Protein AF-A0AAE0EYP3-F1 (afdb_monomer_lite)

pLDDT: mean 71.29, std 14.06, range [44.88, 95.31]

Foldseek 3Di:
DDDDDDDDDDDDDDDDDDDDDDDPDPPPPPPDPPDPDPPDPPPDDPPFDFDDPPPDPVSVVVVVVFVFPGWGKDWDWDDDDPVDPDGGDTDIWTWTDTPPDIDTHNDPPPVPDDD

Radius of gyration: 27.26 Å; chains: 1; bounding box: 79×51×33 Å

Structure (mmCIF, N/CA/C/O backbone):
data_AF-A0AAE0EYP3-F1
#
_entry.id   AF-A0AAE0EYP3-F1
#
loop_
_atom_site.group_PDB
_atom_site.id
_atom_site.type_symbol
_atom_site.label_atom_id
_atom_site.label_alt_id
_atom_site.label_comp_id
_atom_site.label_asym_id
_atom_site.label_entity_id
_atom_site.label_seq_id
_atom_site.pdbx_PDB_ins_code
_atom_site.Cartn_x
_atom_site.Cartn_y
_atom_site.Cartn_z
_atom_site.occupancy
_atom_site.B_iso_or_equiv
_atom_site.auth_seq_id
_atom_site.auth_comp_id
_atom_site.auth_asym_id
_atom_site.auth_atom_id
_atom_site.pdbx_PDB_model_num
ATOM 1 N N . MET A 1 1 ? -8.635 -35.116 5.295 1.00 45.09 1 MET A N 1
ATOM 2 C CA . MET A 1 1 ? -7.754 -33.972 5.622 1.00 45.09 1 MET A CA 1
ATOM 3 C C . MET A 1 1 ? -6.457 -34.519 6.204 1.00 45.09 1 MET A C 1
ATOM 5 O O . MET A 1 1 ? -6.502 -35.115 7.269 1.00 45.09 1 MET A O 1
ATOM 9 N N . ARG A 1 2 ? -5.330 -34.427 5.487 1.00 44.88 2 ARG A N 1
ATOM 10 C CA . ARG A 1 2 ? -4.024 -34.926 5.956 1.00 44.88 2 ARG A CA 1
ATOM 11 C C . ARG A 1 2 ? -3.101 -33.730 6.189 1.00 44.88 2 ARG A C 1
ATOM 13 O O . ARG A 1 2 ? -2.758 -33.040 5.238 1.00 44.88 2 ARG A O 1
ATOM 20 N N . ARG A 1 3 ? -2.758 -33.467 7.453 1.00 55.97 3 ARG A N 1
ATOM 21 C CA . ARG A 1 3 ? -1.695 -32.528 7.840 1.00 55.97 3 ARG A CA 1
ATOM 22 C C . ARG A 1 3 ? -0.365 -33.270 7.755 1.00 55.97 3 ARG A C 1
ATOM 24 O O . ARG A 1 3 ? -0.232 -34.332 8.355 1.00 55.97 3 ARG A O 1
ATOM 31 N N . VAL A 1 4 ? 0.587 -32.713 7.015 1.00 59.91 4 VAL A N 1
ATOM 32 C CA . VAL A 1 4 ? 1.969 -33.195 6.971 1.00 59.91 4 VAL A CA 1
ATOM 33 C C . VAL A 1 4 ? 2.825 -32.121 7.629 1.00 59.91 4 VAL A C 1
ATOM 35 O O . VAL A 1 4 ? 2.906 -31.000 7.135 1.00 59.91 4 VAL A O 1
ATOM 38 N N . SER A 1 5 ? 3.388 -32.451 8.785 1.00 59.62 5 SER A N 1
ATOM 39 C CA . SER A 1 5 ? 4.314 -31.600 9.531 1.00 59.62 5 SER A CA 1
ATOM 40 C C . SER A 1 5 ? 5.731 -31.839 9.008 1.00 59.62 5 SER A C 1
ATOM 42 O O . SER A 1 5 ? 6.157 -32.991 8.931 1.00 59.62 5 SER A O 1
ATOM 44 N N . LEU A 1 6 ? 6.465 -30.779 8.665 1.00 68.31 6 LEU A N 1
ATOM 45 C CA . LEU A 1 6 ? 7.889 -30.865 8.328 1.00 68.31 6 LEU A CA 1
ATOM 46 C C . LEU A 1 6 ? 8.747 -30.610 9.580 1.00 68.31 6 LEU A C 1
ATOM 48 O O . LEU A 1 6 ? 8.434 -29.684 10.335 1.00 68.31 6 LEU A O 1
ATOM 52 N N . PRO A 1 7 ? 9.818 -31.388 9.819 1.00 66.94 7 PRO A N 1
ATOM 53 C CA . PRO A 1 7 ? 10.731 -31.141 10.926 1.00 66.94 7 PRO A CA 1
ATOM 54 C C . PRO A 1 7 ? 11.697 -29.989 10.616 1.00 66.94 7 PRO A C 1
ATOM 56 O O . PRO A 1 7 ? 12.325 -29.929 9.560 1.00 66.94 7 PRO A O 1
ATOM 59 N N . PHE A 1 8 ? 11.822 -29.086 11.587 1.00 51.50 8 PHE A N 1
ATOM 60 C CA . PHE A 1 8 ? 12.774 -27.982 11.617 1.00 51.50 8 PHE A CA 1
ATOM 61 C C . PHE A 1 8 ? 14.139 -28.512 12.080 1.00 51.50 8 PHE A C 1
ATOM 63 O O . PHE A 1 8 ? 14.270 -28.975 13.213 1.00 51.50 8 PHE A O 1
ATOM 70 N N . SER A 1 9 ? 15.150 -28.474 11.210 1.00 65.50 9 SER A N 1
ATOM 71 C CA . SER A 1 9 ? 16.516 -28.896 11.541 1.00 65.50 9 SER A CA 1
ATOM 72 C C . SER A 1 9 ? 17.401 -27.675 11.779 1.00 65.50 9 SER A C 1
ATOM 74 O O . SER A 1 9 ? 17.874 -27.043 10.837 1.00 65.50 9 SER A O 1
ATOM 76 N N . SER A 1 10 ? 17.644 -27.366 13.053 1.00 58.25 10 SER A N 1
ATOM 77 C CA . SER A 1 10 ? 18.688 -26.437 13.490 1.00 58.25 10 SER A CA 1
ATOM 78 C C . SER A 1 10 ? 20.060 -27.091 13.341 1.00 58.25 10 SER A C 1
ATOM 80 O O . SER A 1 10 ? 20.345 -28.068 14.031 1.00 58.25 10 SER A O 1
ATOM 82 N N . GLN A 1 11 ? 20.943 -26.524 12.518 1.00 60.38 11 GLN A N 1
ATOM 83 C CA . GLN A 1 11 ? 22.374 -26.810 12.616 1.00 60.38 11 GLN A CA 1
ATOM 84 C C . GLN A 1 11 ? 23.148 -25.563 13.031 1.00 60.38 11 GLN A C 1
ATOM 86 O O . GLN A 1 11 ? 23.232 -24.557 12.334 1.00 60.38 11 GLN A O 1
ATOM 91 N N . LYS A 1 12 ? 23.671 -25.680 14.249 1.00 52.66 12 LYS A N 1
ATOM 92 C CA . LYS A 1 12 ? 24.597 -24.800 14.940 1.00 52.66 12 LYS A CA 1
ATOM 93 C C . LYS A 1 12 ? 26.002 -25.244 14.539 1.00 52.66 12 LYS A C 1
ATOM 95 O O . LYS A 1 12 ? 26.416 -26.333 14.923 1.00 52.66 12 LYS A O 1
ATOM 100 N N . SER A 1 13 ? 26.730 -24.415 13.804 1.00 63.59 13 SER A N 1
ATOM 101 C CA . SER A 1 13 ? 28.142 -24.661 13.502 1.00 63.59 13 SER A CA 1
ATOM 102 C C . SER A 1 13 ? 28.990 -23.696 14.318 1.00 63.59 13 SER A C 1
ATOM 104 O O . SER A 1 13 ? 29.183 -22.541 13.954 1.00 63.59 13 SER A O 1
ATOM 106 N N . GLN A 1 14 ? 29.450 -24.181 15.470 1.00 53.28 14 GLN A N 1
ATOM 107 C CA . GLN A 1 14 ? 30.607 -23.628 16.162 1.00 53.28 14 GLN A CA 1
ATOM 108 C C . GLN A 1 14 ? 31.853 -24.288 15.571 1.00 53.28 14 GLN A C 1
ATOM 110 O O . GLN A 1 14 ? 31.945 -25.512 15.556 1.00 53.28 14 GLN A O 1
ATOM 115 N N . SER A 1 15 ? 32.821 -23.493 15.127 1.00 60.16 15 SER A N 1
ATOM 116 C CA . SER A 1 15 ? 34.188 -23.964 14.904 1.00 60.16 15 SER A CA 1
ATOM 117 C C . SER A 1 15 ? 35.163 -22.901 15.393 1.00 60.16 15 SER A C 1
ATOM 119 O O . SER A 1 15 ? 35.418 -21.899 14.729 1.00 60.16 15 SER A O 1
ATOM 121 N N . SER A 1 16 ? 35.669 -23.126 16.598 1.00 56.09 16 SER A N 1
ATOM 122 C CA . SER A 1 16 ? 36.839 -22.482 17.178 1.00 56.09 16 SER A CA 1
ATOM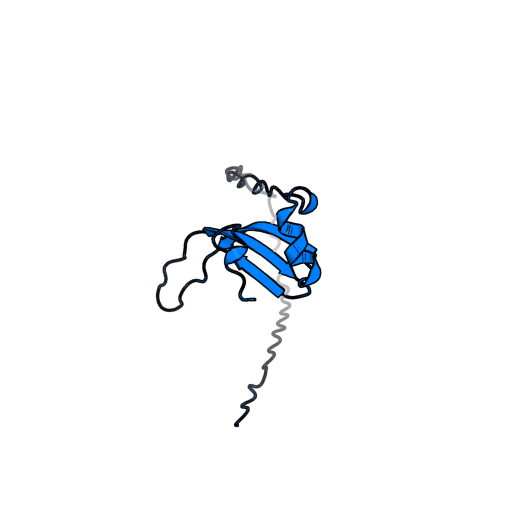 123 C C . SER A 1 16 ? 38.083 -23.263 16.768 1.00 56.09 16 SER A C 1
ATOM 125 O O . SER A 1 16 ? 38.180 -24.431 17.127 1.00 56.09 16 SER A O 1
ATOM 127 N N . ASN A 1 17 ? 39.036 -22.616 16.096 1.00 60.03 17 ASN A N 1
ATOM 128 C CA . ASN A 1 17 ? 40.396 -23.129 15.952 1.00 60.03 17 ASN A CA 1
ATOM 129 C C . ASN A 1 17 ? 41.388 -22.058 16.409 1.00 60.03 17 ASN A C 1
ATOM 131 O O . ASN A 1 17 ? 41.565 -21.021 15.773 1.00 60.03 17 ASN A O 1
ATOM 135 N N . SER A 1 18 ? 42.007 -22.345 17.549 1.00 56.25 18 SER A N 1
ATOM 136 C CA . SER A 1 18 ? 43.228 -21.738 18.056 1.00 56.25 18 SER A CA 1
ATOM 137 C C . SER A 1 18 ? 44.427 -22.260 17.268 1.00 56.25 18 SER A C 1
ATOM 139 O O . SER A 1 18 ? 44.598 -23.472 17.157 1.00 56.25 18 SER A O 1
ATOM 141 N N . SER A 1 19 ? 45.291 -21.368 16.796 1.00 55.72 19 SER A N 1
ATOM 142 C CA . SER A 1 19 ? 46.650 -21.724 16.390 1.00 55.72 19 SER A CA 1
ATOM 143 C C . SER A 1 19 ? 47.543 -20.508 16.576 1.00 55.72 19 SER A C 1
ATOM 145 O O . SER A 1 19 ? 47.491 -19.564 15.790 1.00 55.72 19 SER A O 1
ATOM 147 N N . SER A 1 20 ? 48.330 -20.532 17.650 1.00 61.56 20 SER A N 1
ATOM 148 C CA . SER A 1 20 ? 49.532 -19.716 17.779 1.00 61.56 20 SER A CA 1
ATOM 149 C C . SER A 1 20 ? 50.492 -20.093 16.663 1.00 61.56 20 SER A C 1
ATOM 151 O O . SER A 1 20 ? 50.843 -21.264 16.555 1.00 61.56 20 SER A O 1
ATOM 153 N N . ASP A 1 21 ? 50.960 -19.117 15.895 1.00 58.50 21 ASP A N 1
ATOM 154 C CA . ASP A 1 21 ? 52.310 -19.205 15.358 1.00 58.50 21 ASP A CA 1
ATOM 155 C C . ASP A 1 21 ? 52.941 -17.820 15.219 1.00 58.50 21 ASP A C 1
ATOM 157 O O . ASP A 1 21 ? 52.302 -16.816 14.891 1.00 58.50 21 ASP A O 1
ATOM 161 N N . ASP A 1 22 ? 54.212 -17.818 15.576 1.00 56.84 22 ASP A N 1
ATOM 162 C CA . ASP A 1 22 ? 55.118 -16.716 15.790 1.00 56.84 22 ASP A CA 1
ATOM 163 C C . ASP A 1 22 ? 55.637 -16.220 14.440 1.00 56.84 22 ASP A C 1
ATOM 165 O O . ASP A 1 22 ? 56.224 -16.961 13.653 1.00 56.84 22 ASP A O 1
ATOM 169 N N . SER A 1 23 ? 55.425 -14.942 14.142 1.00 53.53 23 SER A N 1
ATOM 170 C CA . SER A 1 23 ? 56.205 -14.255 13.118 1.00 53.53 23 SER A CA 1
ATOM 171 C C . SER A 1 23 ? 56.151 -12.759 13.343 1.00 53.53 23 SER A C 1
ATOM 173 O O . SER A 1 23 ? 55.221 -12.054 12.947 1.00 53.53 23 SER A O 1
ATOM 175 N N . ARG A 1 24 ? 57.225 -12.270 13.963 1.00 58.53 24 ARG A N 1
ATOM 176 C CA . ARG A 1 24 ? 57.638 -10.869 14.019 1.00 58.53 24 ARG A CA 1
ATOM 177 C C . ARG A 1 24 ? 57.794 -10.284 12.607 1.00 58.53 24 ARG A C 1
ATOM 179 O O . ARG A 1 24 ? 58.902 -10.103 12.111 1.00 58.53 24 ARG A O 1
ATOM 186 N N . ARG A 1 25 ? 56.686 -9.932 11.958 1.00 61.53 25 ARG A N 1
ATOM 187 C CA . ARG A 1 25 ? 56.671 -8.987 10.839 1.00 61.53 25 ARG A CA 1
ATOM 188 C C . ARG A 1 25 ? 56.363 -7.613 11.408 1.00 61.53 25 ARG A C 1
ATOM 190 O O . ARG A 1 25 ? 55.263 -7.371 11.895 1.00 61.53 25 ARG A O 1
ATOM 197 N N . ARG A 1 26 ? 57.357 -6.722 11.364 1.00 62.53 26 ARG A N 1
ATOM 198 C CA . ARG A 1 26 ? 57.177 -5.288 11.608 1.00 62.53 26 ARG A CA 1
ATOM 199 C C . ARG A 1 26 ? 56.105 -4.794 10.632 1.00 62.53 26 ARG A C 1
ATOM 201 O O . ARG A 1 26 ? 56.383 -4.648 9.444 1.00 62.53 26 ARG A O 1
ATOM 208 N N . LYS A 1 27 ? 54.873 -4.628 11.118 1.00 59.19 27 LYS A N 1
ATOM 209 C CA . LYS A 1 27 ? 53.799 -3.961 10.385 1.00 59.19 27 LYS A CA 1
ATOM 210 C C . LYS A 1 27 ? 54.200 -2.495 10.299 1.00 59.19 27 LYS A C 1
ATOM 212 O O . LYS A 1 27 ? 54.143 -1.773 11.283 1.00 59.19 27 LYS A O 1
ATOM 217 N N . LEU A 1 28 ? 54.713 -2.100 9.140 1.00 64.75 28 LEU A N 1
ATOM 218 C CA . LEU A 1 28 ? 54.631 -0.714 8.716 1.00 64.75 28 LEU A CA 1
ATOM 219 C C . LEU A 1 28 ? 53.134 -0.429 8.610 1.00 64.75 28 LEU A C 1
ATOM 221 O O . LEU A 1 28 ? 52.449 -1.107 7.842 1.00 64.75 28 LEU A O 1
ATOM 225 N N . ASP A 1 29 ? 52.637 0.495 9.427 1.00 60.12 29 ASP A N 1
ATOM 226 C CA . ASP A 1 29 ? 51.268 0.998 9.373 1.00 60.12 29 ASP A CA 1
ATOM 227 C C . ASP A 1 29 ? 51.082 1.762 8.057 1.00 60.12 29 ASP A C 1
ATOM 229 O O . ASP A 1 29 ? 51.105 2.989 7.989 1.00 60.12 29 ASP A O 1
ATOM 233 N N . ALA A 1 30 ? 50.970 1.010 6.965 1.00 68.06 30 ALA A N 1
ATOM 234 C CA . ALA A 1 30 ? 50.514 1.517 5.692 1.00 68.06 30 ALA A CA 1
ATOM 235 C C . ALA A 1 30 ? 49.040 1.865 5.886 1.00 68.06 30 ALA A C 1
ATOM 237 O O . ALA A 1 30 ? 48.170 0.999 5.794 1.00 68.06 30 ALA A O 1
ATOM 238 N N . VAL A 1 31 ? 48.782 3.130 6.225 1.00 74.38 31 VAL A N 1
ATOM 239 C CA . VAL A 1 31 ? 47.444 3.713 6.196 1.00 74.38 31 VAL A CA 1
ATOM 240 C C . VAL A 1 31 ? 46.883 3.412 4.806 1.00 74.38 31 VAL A C 1
ATOM 242 O O . VAL A 1 31 ? 47.467 3.870 3.817 1.00 74.38 31 VAL A O 1
ATOM 245 N N . PRO A 1 32 ? 45.826 2.590 4.692 1.00 75.06 32 PRO A N 1
ATOM 246 C CA . PRO A 1 32 ? 45.258 2.284 3.394 1.00 75.06 32 PRO A CA 1
ATOM 247 C C . PRO A 1 32 ? 44.839 3.604 2.736 1.00 75.06 32 PRO A C 1
ATOM 249 O O . PRO A 1 32 ? 44.262 4.457 3.419 1.00 75.06 32 PRO A O 1
ATOM 252 N N . PRO A 1 33 ? 45.152 3.814 1.444 1.00 72.94 33 PRO A N 1
ATOM 253 C CA . PRO A 1 33 ? 44.748 5.022 0.746 1.00 72.94 33 PRO A CA 1
ATOM 254 C C . PRO A 1 33 ? 43.231 5.152 0.867 1.00 72.94 33 PRO A C 1
ATOM 256 O O . PRO A 1 33 ? 42.484 4.288 0.407 1.00 72.94 33 PRO A O 1
ATOM 259 N N . HIS A 1 34 ? 42.791 6.211 1.545 1.00 73.12 34 HIS A N 1
ATOM 260 C CA . HIS A 1 34 ? 41.385 6.540 1.695 1.00 73.12 34 HIS A CA 1
ATOM 261 C C . HIS A 1 34 ? 40.861 6.961 0.321 1.00 73.12 34 HIS A C 1
ATOM 263 O O . HIS A 1 34 ? 40.912 8.133 -0.048 1.00 73.12 34 HIS A O 1
ATOM 269 N N . PHE A 1 35 ? 40.402 5.990 -0.465 1.00 77.31 35 PHE A N 1
ATOM 270 C CA . PHE A 1 35 ? 39.640 6.270 -1.671 1.00 77.31 35 PHE A CA 1
ATOM 271 C C . PHE A 1 35 ? 38.331 6.933 -1.234 1.00 77.31 35 PHE A C 1
ATOM 273 O O . PHE A 1 35 ? 37.571 6.297 -0.499 1.00 77.31 35 PHE A O 1
ATOM 280 N N . PRO A 1 36 ? 38.054 8.192 -1.624 1.00 76.88 36 PRO A N 1
ATOM 281 C CA . PRO A 1 36 ? 36.723 8.738 -1.439 1.00 76.88 36 PRO A CA 1
ATOM 282 C C . PRO A 1 36 ? 35.769 7.827 -2.211 1.00 76.88 36 PRO A C 1
ATOM 284 O O . PRO A 1 36 ? 35.867 7.704 -3.434 1.00 76.88 36 PRO A O 1
ATOM 287 N N . LEU A 1 37 ? 34.908 7.115 -1.482 1.00 77.00 37 LEU A N 1
ATOM 288 C CA . LEU A 1 37 ? 33.808 6.396 -2.103 1.00 77.00 37 LEU A CA 1
ATOM 289 C C . LEU A 1 37 ? 32.997 7.424 -2.901 1.00 77.00 37 LEU A C 1
ATOM 291 O O . LEU A 1 37 ? 32.728 8.504 -2.365 1.00 77.00 37 LEU A O 1
ATOM 295 N N . PRO A 1 38 ? 32.630 7.126 -4.161 1.00 77.75 38 PRO A N 1
ATOM 296 C CA . PRO A 1 38 ? 31.670 7.944 -4.879 1.00 77.75 38 PRO A CA 1
ATOM 297 C C . PRO A 1 38 ? 30.448 8.094 -3.975 1.00 77.75 38 PRO A C 1
ATOM 299 O O . PRO A 1 38 ? 29.930 7.088 -3.487 1.00 77.75 38 PRO A O 1
ATOM 302 N N . GLU A 1 39 ? 30.035 9.328 -3.698 1.00 78.06 39 GLU A N 1
ATOM 303 C CA . GLU A 1 39 ? 28.779 9.575 -3.002 1.00 78.06 39 GLU A CA 1
ATOM 304 C C . GLU A 1 39 ? 27.671 9.012 -3.890 1.00 78.06 39 GLU A C 1
ATOM 306 O O . GLU A 1 39 ? 27.271 9.630 -4.877 1.00 78.06 39 GLU A O 1
ATOM 311 N N . GLU A 1 40 ? 27.234 7.785 -3.597 1.00 78.62 40 GLU A N 1
ATOM 312 C CA . GLU A 1 40 ? 26.053 7.242 -4.243 1.00 78.62 40 GLU A CA 1
ATOM 313 C C . GLU A 1 40 ? 24.913 8.224 -3.964 1.00 78.62 40 GLU A C 1
ATOM 315 O O . GLU A 1 40 ? 24.697 8.581 -2.796 1.00 78.62 40 GLU A O 1
ATOM 320 N N . PRO A 1 41 ? 24.210 8.707 -5.005 1.00 74.25 41 PRO A N 1
ATOM 321 C CA . PRO A 1 41 ? 23.095 9.613 -4.817 1.00 74.25 41 PRO A CA 1
ATOM 322 C C . PRO A 1 41 ? 22.095 8.905 -3.911 1.00 74.25 41 PRO A C 1
ATOM 324 O O . PRO A 1 41 ? 21.480 7.912 -4.310 1.00 74.25 41 PRO A O 1
ATOM 327 N N . ARG A 1 42 ? 21.968 9.380 -2.665 1.00 69.44 42 ARG A N 1
ATOM 328 C CA . ARG A 1 42 ? 20.947 8.856 -1.763 1.00 69.44 42 ARG A CA 1
ATOM 329 C C . ARG A 1 42 ? 19.613 9.061 -2.468 1.00 69.44 42 ARG A C 1
ATOM 331 O O . ARG A 1 42 ? 19.331 10.194 -2.862 1.00 69.44 42 ARG A O 1
ATOM 338 N N . PRO A 1 43 ? 18.804 8.008 -2.657 1.00 74.62 43 PRO A N 1
ATOM 339 C CA . PRO A 1 43 ? 17.440 8.208 -3.096 1.00 74.62 43 PRO A CA 1
ATOM 340 C C . PRO A 1 43 ? 16.789 9.124 -2.061 1.00 74.62 43 PRO A C 1
ATOM 342 O O . PRO A 1 43 ? 16.705 8.758 -0.891 1.00 74.62 43 PRO A O 1
ATOM 345 N N . GLU A 1 44 ? 16.436 10.338 -2.487 1.00 74.62 44 GLU A N 1
ATOM 346 C CA . GLU A 1 44 ? 15.666 11.296 -1.696 1.00 74.62 44 GLU A CA 1
ATOM 347 C C . GLU A 1 44 ? 14.539 10.530 -1.009 1.00 74.62 44 GLU A C 1
ATOM 349 O O . GLU A 1 44 ? 13.788 9.812 -1.684 1.00 74.62 44 GLU A O 1
ATOM 354 N N . ASP A 1 45 ? 14.468 10.632 0.322 1.00 69.94 45 ASP A N 1
ATOM 355 C CA . ASP A 1 45 ? 13.479 9.903 1.106 1.00 69.94 45 ASP A CA 1
ATOM 356 C C . ASP A 1 45 ? 12.110 10.104 0.451 1.00 69.94 45 ASP A C 1
ATOM 358 O O . ASP A 1 45 ? 11.706 11.255 0.220 1.00 69.94 45 ASP A O 1
ATOM 362 N N . PRO A 1 46 ? 11.395 9.020 0.089 1.00 65.50 46 PRO A N 1
ATOM 363 C CA . PRO A 1 46 ? 10.125 9.152 -0.594 1.00 65.50 46 PRO A CA 1
ATOM 364 C C . PRO A 1 46 ? 9.248 10.045 0.272 1.00 65.50 46 PRO A C 1
ATOM 366 O O . PRO A 1 46 ? 8.985 9.735 1.433 1.00 65.50 46 PRO A O 1
ATOM 369 N N . LYS A 1 47 ? 8.842 11.192 -0.278 1.00 67.94 47 LYS A N 1
ATOM 370 C CA . LYS A 1 47 ? 8.033 12.192 0.416 1.00 67.94 47 LYS A CA 1
ATOM 371 C C . LYS A 1 47 ? 6.655 11.589 0.679 1.00 67.94 47 LYS A C 1
ATOM 373 O O . LYS A 1 47 ? 5.720 11.782 -0.096 1.00 67.94 47 LYS A O 1
ATOM 378 N N . VAL A 1 48 ? 6.540 10.800 1.747 1.00 60.78 48 VAL A N 1
ATOM 379 C CA . VAL A 1 48 ? 5.295 10.155 2.157 1.00 60.78 48 VAL A CA 1
ATOM 380 C C . VAL A 1 48 ? 4.367 11.251 2.664 1.00 60.78 48 VAL A C 1
ATOM 382 O O . VAL A 1 48 ? 4.449 11.692 3.810 1.00 60.78 48 VAL A O 1
ATOM 385 N N . ARG A 1 49 ? 3.495 11.740 1.782 1.00 63.97 49 ARG A N 1
ATOM 386 C CA . ARG A 1 49 ? 2.442 12.689 2.136 1.00 63.97 49 ARG A CA 1
ATOM 387 C C . ARG A 1 49 ? 1.285 11.914 2.760 1.00 63.97 49 ARG A C 1
ATOM 389 O O . ARG A 1 49 ? 0.477 11.316 2.053 1.00 63.97 49 ARG A O 1
ATOM 396 N N . TRP A 1 50 ? 1.209 11.931 4.085 1.00 56.31 50 TRP A N 1
ATOM 397 C CA . TRP A 1 50 ? 0.035 11.457 4.810 1.00 56.31 50 TRP A CA 1
ATOM 398 C C . TRP A 1 50 ? -1.081 12.500 4.674 1.00 56.31 50 TRP A C 1
ATOM 400 O O . TRP A 1 50 ? -0.942 13.616 5.166 1.00 56.31 50 TRP A O 1
ATOM 410 N N . GLU A 1 51 ? -2.166 12.163 3.976 1.00 61.66 51 GLU A N 1
ATOM 411 C CA . GLU A 1 51 ? -3.396 12.959 4.034 1.00 61.66 51 GLU A CA 1
ATOM 412 C C . GLU A 1 51 ? -4.221 12.500 5.234 1.00 61.66 51 GLU A C 1
ATOM 414 O O . GLU A 1 51 ? -4.527 11.313 5.371 1.00 61.66 51 GLU A O 1
ATOM 419 N N . SER A 1 52 ? -4.573 13.440 6.109 1.00 55.75 52 SER A N 1
ATOM 420 C CA . SER A 1 52 ? -5.482 13.175 7.217 1.00 5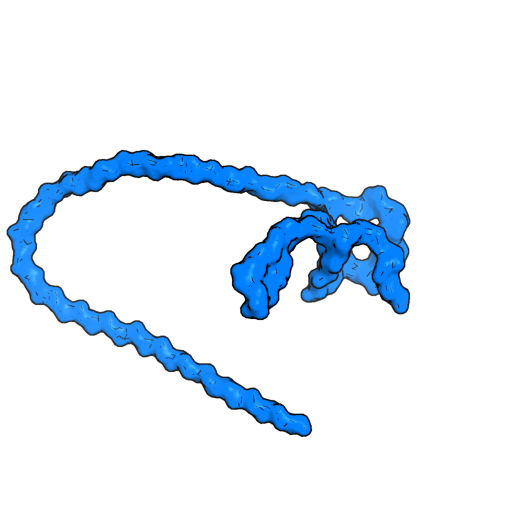5.75 52 SER A CA 1
ATOM 421 C C . SER A 1 52 ? -6.862 12.798 6.682 1.00 55.75 52 SER A C 1
ATOM 423 O O . SER A 1 52 ? -7.416 13.456 5.805 1.00 55.75 52 SER A O 1
ATOM 425 N N . PHE A 1 53 ? -7.439 11.736 7.240 1.00 53.25 53 PHE A N 1
ATOM 426 C CA . PHE A 1 53 ? -8.759 11.227 6.846 1.00 53.25 53 PHE A CA 1
ATOM 427 C C . PHE A 1 53 ? -9.904 12.216 7.066 1.00 53.25 53 PHE A C 1
ATOM 429 O O . PHE A 1 53 ? -10.948 12.101 6.426 1.00 53.25 53 PHE A O 1
ATOM 436 N N . TYR A 1 54 ? -9.703 13.179 7.960 1.00 54.91 54 TYR A N 1
ATOM 437 C CA . TYR A 1 54 ? -10.744 14.075 8.445 1.00 54.91 54 TYR A CA 1
ATOM 438 C C . TYR A 1 54 ? -11.219 15.110 7.415 1.00 54.91 54 TYR A C 1
ATOM 440 O O . TYR A 1 54 ? -12.275 15.704 7.611 1.00 54.91 54 TYR A O 1
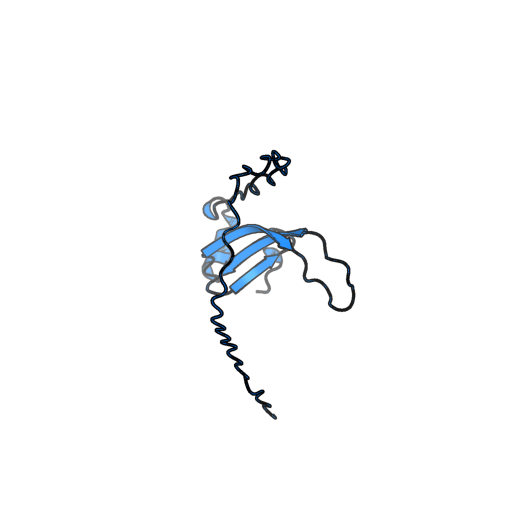ATOM 448 N N . ASP A 1 55 ? -10.512 15.281 6.294 1.00 63.09 55 ASP A N 1
ATOM 449 C CA . ASP A 1 55 ? -10.831 16.331 5.318 1.00 63.09 55 ASP A CA 1
ATOM 450 C C . ASP A 1 55 ? -11.860 15.905 4.251 1.00 63.09 55 ASP A C 1
ATOM 452 O O . ASP A 1 55 ? -12.249 16.717 3.410 1.00 63.09 55 ASP A O 1
ATOM 456 N N . ASN A 1 56 ? -12.329 14.646 4.249 1.00 60.22 56 ASN A N 1
ATOM 457 C CA . ASN A 1 56 ? -13.319 14.176 3.275 1.00 60.22 56 ASN A CA 1
ATOM 458 C C . ASN A 1 56 ? -14.642 13.742 3.938 1.00 60.22 56 ASN A C 1
ATOM 460 O O . ASN A 1 56 ? -14.727 12.627 4.457 1.00 60.22 56 ASN A O 1
ATOM 464 N N . PRO A 1 57 ? -15.724 14.537 3.834 1.00 57.84 57 PRO A N 1
ATOM 465 C CA . PRO A 1 57 ? -17.014 14.209 4.445 1.00 57.84 57 PRO A CA 1
ATOM 466 C C . PRO A 1 57 ? -17.683 12.956 3.852 1.00 57.84 57 PRO A C 1
ATOM 468 O O . PRO A 1 57 ? -18.590 12.399 4.463 1.00 57.84 57 PRO A O 1
ATOM 471 N N . LYS A 1 58 ? -17.235 12.455 2.690 1.00 57.03 58 LYS A N 1
ATOM 472 C CA . LYS A 1 58 ? -17.709 11.173 2.136 1.00 57.03 58 LYS A CA 1
ATOM 473 C C . LYS A 1 58 ? -17.037 9.951 2.771 1.00 57.03 58 LYS A C 1
ATOM 475 O O . LYS A 1 58 ? -17.588 8.859 2.679 1.00 57.03 58 LYS A O 1
ATOM 480 N N . ALA A 1 59 ? -15.884 10.119 3.423 1.00 55.03 59 ALA A N 1
ATOM 481 C CA . ALA A 1 59 ? -15.193 9.031 4.121 1.00 55.03 59 ALA A CA 1
ATOM 482 C C . ALA A 1 59 ? -15.915 8.606 5.414 1.00 55.03 59 ALA A C 1
ATOM 484 O O . ALA A 1 59 ? -15.742 7.479 5.871 1.00 55.03 59 ALA A O 1
ATOM 485 N N . PHE A 1 60 ? -16.779 9.472 5.952 1.00 52.72 60 PHE A N 1
ATOM 486 C CA . PHE A 1 60 ? -17.502 9.244 7.204 1.00 52.72 60 PHE A CA 1
ATOM 487 C C . PHE A 1 60 ? -18.398 7.996 7.179 1.00 52.72 60 PHE A C 1
ATOM 489 O O . PHE A 1 60 ? -18.498 7.298 8.181 1.00 52.72 60 PHE A O 1
ATOM 496 N N . ARG A 1 61 ? -19.003 7.651 6.031 1.00 53.34 61 ARG A N 1
ATOM 497 C CA . ARG A 1 61 ? -19.891 6.473 5.935 1.00 53.34 61 ARG A CA 1
ATOM 498 C C . ARG A 1 61 ? -19.169 5.127 6.018 1.00 53.34 61 ARG A C 1
ATOM 500 O O . ARG A 1 61 ? -19.808 4.131 6.317 1.00 53.34 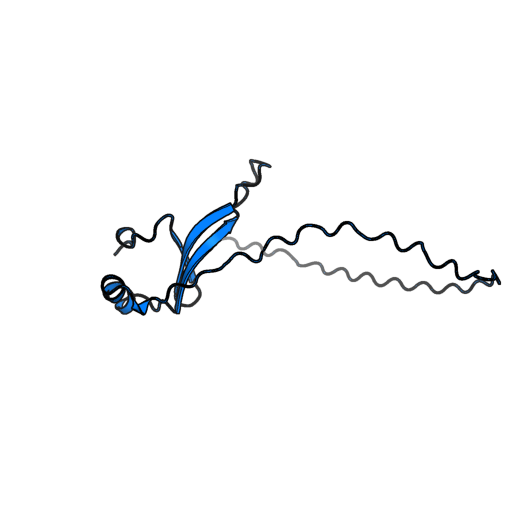61 ARG A O 1
ATOM 507 N N . LEU A 1 62 ? -17.865 5.080 5.750 1.00 53.06 62 LEU A N 1
ATOM 508 C CA . LEU A 1 62 ? -17.082 3.842 5.865 1.00 53.06 62 LEU A CA 1
ATOM 509 C C . LEU A 1 62 ? -16.479 3.671 7.259 1.00 53.06 62 LEU A C 1
ATOM 511 O O . LEU A 1 62 ? -16.159 2.556 7.656 1.00 53.06 62 LEU A O 1
ATOM 515 N N . GLN A 1 63 ? -16.373 4.766 8.012 1.00 53.97 63 GLN A N 1
ATOM 516 C CA . GLN A 1 63 ? -15.847 4.771 9.371 1.00 53.97 63 GLN A CA 1
ATOM 517 C C . GLN A 1 63 ? -16.772 4.038 10.358 1.00 53.97 63 GLN A C 1
ATOM 519 O O . GLN A 1 63 ? -16.297 3.503 11.353 1.00 53.97 63 GLN A O 1
ATOM 524 N N . GLU A 1 64 ? -18.077 3.963 10.068 1.00 58.97 64 GLU A N 1
ATOM 525 C CA . GLU A 1 64 ? -19.046 3.222 10.892 1.00 58.97 64 GLU A CA 1
ATOM 526 C C . GLU A 1 64 ? -18.935 1.695 10.757 1.00 58.97 64 GLU A C 1
ATOM 528 O O . GLU A 1 64 ? -19.316 0.981 11.681 1.00 58.97 64 GLU A O 1
ATOM 533 N N . MET A 1 65 ? -18.399 1.177 9.645 1.00 55.66 65 MET A N 1
ATOM 534 C CA . MET A 1 65 ? -18.273 -0.273 9.412 1.00 55.66 65 MET A CA 1
ATOM 535 C C . MET A 1 65 ? -16.844 -0.798 9.577 1.00 55.66 65 MET A C 1
ATOM 537 O O . MET A 1 65 ? -16.650 -2.003 9.719 1.00 55.66 65 MET A O 1
ATOM 541 N N . VAL A 1 66 ? -15.843 0.084 9.541 1.00 62.75 66 VAL A N 1
ATOM 542 C CA . VAL A 1 66 ? -14.430 -0.288 9.419 1.00 62.75 66 VAL A CA 1
ATOM 543 C C . VAL A 1 66 ? -13.601 0.615 10.336 1.00 62.75 66 VAL A C 1
ATOM 545 O O . VAL A 1 66 ? -13.646 1.840 10.205 1.00 62.75 66 VAL A O 1
ATOM 548 N N . ASN A 1 67 ? -12.824 0.038 11.261 1.00 75.25 67 ASN A N 1
ATOM 549 C CA . ASN A 1 67 ? -11.985 0.799 12.194 1.00 75.25 67 ASN A CA 1
ATOM 550 C C . ASN A 1 67 ? -10.678 1.209 11.500 1.00 75.25 67 ASN A C 1
ATOM 552 O O . ASN A 1 67 ? -9.587 0.723 11.814 1.00 75.25 67 ASN A O 1
ATOM 556 N N . ILE A 1 68 ? -10.812 2.093 10.509 1.00 77.69 68 ILE A N 1
ATOM 557 C CA . ILE A 1 68 ? -9.698 2.575 9.700 1.00 77.69 68 ILE A CA 1
ATOM 558 C C . ILE A 1 68 ? -8.759 3.385 10.594 1.00 77.69 68 ILE A C 1
ATOM 560 O O . ILE A 1 68 ? -9.032 4.534 10.938 1.00 77.69 68 ILE A O 1
ATOM 564 N N . GLN A 1 69 ? -7.618 2.791 10.938 1.00 85.31 69 GLN A N 1
ATOM 565 C CA . GLN A 1 69 ? -6.599 3.439 11.763 1.00 85.31 69 GLN A CA 1
ATOM 566 C C . GLN A 1 69 ? -5.762 4.419 10.942 1.00 85.31 69 GLN A C 1
ATOM 568 O O . GLN A 1 69 ? -5.337 5.466 11.429 1.00 85.31 69 GLN A O 1
ATOM 573 N N . LYS A 1 70 ? -5.479 4.052 9.687 1.00 89.75 70 LYS A N 1
ATOM 574 C CA . LYS A 1 70 ? -4.602 4.811 8.798 1.00 89.75 70 LYS A CA 1
ATOM 575 C C . LYS A 1 70 ? -4.918 4.496 7.347 1.00 89.75 70 LYS A C 1
ATOM 577 O O . LYS A 1 70 ? -5.152 3.341 7.001 1.00 89.75 70 LYS A O 1
ATOM 582 N N . ALA A 1 71 ? -4.823 5.493 6.479 1.00 90.88 71 ALA A N 1
ATOM 583 C CA . ALA A 1 71 ? -4.697 5.233 5.055 1.00 90.88 71 ALA A CA 1
ATOM 584 C C . ALA A 1 71 ? -3.908 6.335 4.347 1.00 90.88 71 ALA A C 1
ATOM 586 O O . ALA A 1 71 ? -3.655 7.404 4.90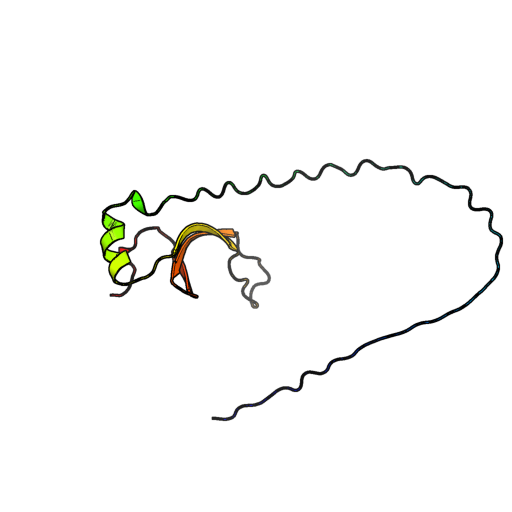3 1.00 90.88 71 ALA A O 1
ATOM 587 N N . GLY A 1 72 ? -3.485 6.045 3.124 1.00 92.62 72 GLY A N 1
ATOM 588 C CA . GLY A 1 72 ? -2.688 6.953 2.315 1.00 92.62 72 GLY A CA 1
ATOM 589 C C . GLY A 1 72 ? -2.155 6.276 1.063 1.00 92.62 72 GLY A C 1
ATOM 590 O O . GLY A 1 72 ? -2.316 5.070 0.868 1.00 92.62 72 GLY A O 1
ATOM 591 N N . PHE A 1 73 ? -1.496 7.058 0.213 1.00 92.88 73 PHE A N 1
ATOM 592 C CA . PHE A 1 73 ? -0.778 6.509 -0.929 1.00 92.88 73 PHE A CA 1
ATOM 593 C C . PHE A 1 73 ? 0.561 5.928 -0.483 1.00 92.88 73 PHE A C 1
ATOM 595 O O . PHE A 1 73 ? 1.369 6.618 0.136 1.00 92.88 73 PHE A O 1
ATOM 602 N N . LEU A 1 74 ? 0.793 4.663 -0.826 1.00 95.31 74 LEU A N 1
ATOM 603 C CA . LEU A 1 74 ? 2.067 3.980 -0.638 1.00 95.31 74 LEU A CA 1
ATOM 604 C C . LEU A 1 74 ? 2.556 3.427 -1.973 1.00 95.31 74 LEU A C 1
ATOM 606 O O . LEU A 1 74 ? 1.765 2.989 -2.811 1.00 95.31 74 LEU A O 1
ATOM 610 N N . ILE A 1 75 ? 3.873 3.419 -2.149 1.00 93.62 75 ILE A N 1
ATOM 611 C CA . ILE A 1 75 ? 4.525 2.756 -3.275 1.00 93.62 75 ILE A CA 1
ATOM 612 C C . ILE A 1 75 ? 4.838 1.326 -2.828 1.00 93.62 75 ILE A C 1
ATOM 614 O O . ILE A 1 75 ? 5.551 1.130 -1.846 1.00 93.62 75 ILE A O 1
ATOM 618 N N . LYS A 1 76 ? 4.291 0.323 -3.525 1.00 90.44 76 LYS A N 1
ATOM 619 C CA . LYS A 1 76 ? 4.566 -1.093 -3.242 1.00 90.44 76 LYS A CA 1
ATOM 620 C C . LYS A 1 76 ? 5.186 -1.784 -4.444 1.00 90.44 76 LYS A C 1
ATOM 622 O O . LYS A 1 76 ? 4.775 -1.548 -5.581 1.00 90.44 76 LYS A O 1
ATOM 627 N N . GLN A 1 77 ? 6.135 -2.677 -4.192 1.00 91.31 77 GLN A N 1
ATOM 628 C CA . GLN A 1 77 ? 6.671 -3.534 -5.239 1.00 91.31 77 GLN A CA 1
ATOM 629 C C . GLN A 1 77 ? 5.625 -4.589 -5.610 1.00 91.31 77 GLN A C 1
ATOM 631 O O . GLN A 1 77 ? 4.985 -5.189 -4.739 1.00 91.31 77 GLN A O 1
ATOM 636 N N . GLY A 1 78 ? 5.393 -4.780 -6.909 1.00 84.12 78 GLY A N 1
ATOM 637 C CA . GLY A 1 78 ? 4.537 -5.863 -7.376 1.00 84.12 78 GLY A CA 1
ATOM 638 C C . GLY A 1 78 ? 5.147 -7.217 -7.020 1.00 84.12 78 GLY A C 1
ATOM 639 O O . GLY A 1 78 ? 6.358 -7.391 -7.116 1.00 84.12 78 GLY A O 1
ATOM 640 N N . GLU A 1 79 ? 4.313 -8.183 -6.640 1.00 82.75 79 GLU A N 1
ATOM 641 C CA . GLU A 1 79 ? 4.789 -9.538 -6.372 1.00 82.75 79 GLU A CA 1
ATOM 642 C C . GLU A 1 79 ? 5.369 -10.140 -7.656 1.00 82.75 79 GLU A C 1
ATOM 644 O O . GLU A 1 79 ? 4.681 -10.243 -8.689 1.00 82.75 79 GLU A O 1
ATOM 649 N N . SER A 1 80 ? 6.658 -10.473 -7.590 1.00 77.00 80 SER A N 1
ATOM 650 C CA . SER A 1 80 ? 7.382 -11.174 -8.639 1.00 77.00 80 SER A CA 1
ATOM 651 C C . SER A 1 80 ? 6.701 -12.517 -8.863 1.00 77.00 80 SER A C 1
ATOM 653 O O . SER A 1 80 ? 6.551 -13.304 -7.931 1.00 77.00 80 SER A O 1
ATOM 655 N N . SER A 1 81 ? 6.271 -12.794 -10.092 1.00 71.56 81 SER A N 1
ATOM 656 C CA . SER A 1 81 ? 5.838 -14.153 -10.401 1.00 71.56 81 SER A CA 1
ATOM 657 C C . SER A 1 81 ? 7.077 -15.037 -10.413 1.00 71.56 81 SER A C 1
ATOM 659 O O . SER A 1 81 ? 8.026 -14.729 -11.122 1.00 71.56 81 SER A O 1
ATOM 661 N N . ILE A 1 82 ? 7.058 -16.157 -9.690 1.00 72.75 82 ILE A N 1
ATOM 662 C CA . ILE A 1 82 ? 8.130 -17.167 -9.756 1.00 72.75 82 ILE A CA 1
ATOM 663 C C . ILE A 1 82 ? 8.357 -17.624 -11.213 1.00 72.75 82 ILE A C 1
ATOM 665 O O . ILE A 1 82 ? 9.460 -18.007 -11.587 1.00 72.75 82 ILE A O 1
ATOM 669 N N . VAL A 1 83 ? 7.318 -17.534 -12.051 1.00 76.25 83 VAL A N 1
ATOM 670 C CA . VAL A 1 83 ? 7.336 -17.949 -13.458 1.00 76.25 83 VAL A CA 1
ATOM 671 C C . VAL A 1 83 ? 8.033 -16.927 -14.362 1.00 76.25 83 VAL A C 1
ATOM 673 O O . VAL A 1 83 ? 8.624 -17.308 -15.368 1.00 76.25 83 VAL A O 1
ATOM 676 N N . SER A 1 84 ? 8.005 -15.637 -14.018 1.00 69.25 84 SER A N 1
ATOM 677 C CA . SER A 1 84 ? 8.709 -14.599 -14.772 1.00 69.25 84 SER A CA 1
ATOM 678 C C . SER A 1 84 ? 9.813 -14.014 -13.901 1.00 69.25 84 SER A C 1
ATOM 680 O O . SER A 1 84 ? 9.529 -13.221 -13.008 1.00 69.25 84 SER A O 1
ATOM 682 N N . MET A 1 85 ? 11.081 -14.308 -14.202 1.00 76.50 85 MET A N 1
ATOM 683 C CA . MET A 1 85 ? 12.237 -13.671 -13.537 1.00 76.50 85 MET A CA 1
ATOM 684 C C . MET A 1 85 ? 12.307 -12.136 -13.723 1.00 76.50 85 MET A C 1
ATOM 686 O O . MET A 1 85 ? 13.287 -11.506 -13.341 1.00 76.50 85 MET A O 1
ATOM 690 N N . GLN A 1 86 ? 11.280 -11.513 -14.305 1.00 79.31 86 GLN A N 1
ATOM 691 C CA . GLN A 1 86 ? 11.119 -10.070 -14.359 1.00 79.31 86 GLN A CA 1
ATOM 692 C C . GLN A 1 86 ? 10.544 -9.545 -13.043 1.00 79.31 86 GLN A C 1
ATOM 694 O O . GLN A 1 86 ? 9.426 -9.878 -12.636 1.00 79.31 86 GLN A O 1
ATOM 699 N N . THR A 1 87 ? 11.316 -8.676 -12.397 1.00 80.75 87 THR A N 1
ATOM 700 C CA . THR A 1 87 ? 10.847 -7.858 -11.284 1.00 80.75 87 THR A CA 1
ATOM 701 C C . THR A 1 87 ? 9.758 -6.915 -11.784 1.00 80.75 87 THR A C 1
ATOM 703 O O . THR A 1 87 ? 9.940 -6.176 -12.753 1.00 80.75 87 THR A O 1
ATOM 706 N N . LYS A 1 88 ? 8.588 -6.947 -11.139 1.00 84.12 88 LYS A N 1
ATOM 707 C CA . LYS A 1 88 ? 7.524 -5.995 -11.467 1.00 84.12 88 LYS A CA 1
ATOM 708 C C . LYS A 1 88 ? 7.932 -4.589 -11.023 1.00 84.12 88 LYS A C 1
ATOM 710 O O . LYS A 1 88 ? 8.584 -4.450 -9.982 1.00 84.12 88 LYS A O 1
ATOM 715 N N . PRO A 1 89 ? 7.526 -3.551 -11.773 1.00 88.00 89 PRO A N 1
ATOM 716 C CA . PRO A 1 89 ? 7.776 -2.179 -11.372 1.00 88.00 89 PRO A CA 1
ATOM 717 C C . PRO A 1 89 ? 7.069 -1.865 -10.050 1.00 88.00 89 PRO A C 1
ATOM 719 O O . PRO A 1 89 ? 6.062 -2.482 -9.683 1.00 88.00 89 PRO A O 1
ATOM 722 N N . TRP A 1 90 ? 7.620 -0.892 -9.335 1.00 92.06 90 TRP A N 1
ATOM 723 C CA . TRP A 1 90 ? 6.978 -0.287 -8.178 1.00 92.06 90 TRP A CA 1
ATOM 724 C C . TRP A 1 90 ? 5.714 0.444 -8.620 1.00 92.06 90 TRP A C 1
ATOM 726 O O . TRP A 1 90 ? 5.720 1.137 -9.636 1.00 92.06 90 TRP A O 1
ATOM 736 N N . ASP A 1 91 ? 4.630 0.286 -7.866 1.00 92.75 91 ASP A N 1
ATOM 737 C CA . ASP A 1 91 ? 3.338 0.860 -8.224 1.00 92.75 91 ASP A CA 1
ATOM 738 C C . ASP A 1 91 ? 2.688 1.548 -7.019 1.00 92.75 91 ASP A C 1
ATOM 740 O O . ASP A 1 91 ? 2.785 1.082 -5.879 1.00 92.75 91 ASP A O 1
ATOM 744 N N . THR A 1 92 ? 2.021 2.671 -7.274 1.00 94.25 92 THR A N 1
ATOM 745 C CA . THR A 1 92 ? 1.361 3.465 -6.236 1.00 94.25 92 THR A CA 1
ATOM 746 C C . THR A 1 92 ? -0.027 2.894 -5.966 1.00 94.25 92 THR A C 1
ATOM 748 O O . THR A 1 92 ? -0.802 2.610 -6.885 1.00 94.25 92 THR A O 1
ATOM 751 N N . ARG A 1 93 ? -0.358 2.688 -4.692 1.00 94.38 93 ARG A N 1
ATOM 752 C CA . ARG A 1 93 ? -1.649 2.154 -4.253 1.00 94.38 93 ARG A CA 1
ATOM 753 C C . ARG A 1 93 ? -2.210 2.975 -3.107 1.00 94.38 93 ARG A C 1
ATOM 755 O O . ARG A 1 93 ? -1.467 3.439 -2.246 1.00 94.38 93 ARG A O 1
ATOM 762 N N . TRP A 1 94 ? -3.530 3.135 -3.101 1.00 92.50 94 TRP A N 1
ATOM 763 C CA . TRP A 1 94 ? -4.241 3.646 -1.937 1.00 92.50 94 TRP A CA 1
ATOM 764 C C . TRP A 1 94 ? -4.346 2.517 -0.918 1.00 92.50 94 TRP A C 1
ATOM 766 O O . TRP A 1 94 ? -5.006 1.514 -1.181 1.00 92.50 94 TRP A O 1
ATOM 776 N N . CYS A 1 95 ? -3.656 2.645 0.206 1.00 92.94 95 CYS A N 1
ATOM 777 C CA . CYS A 1 95 ? -3.562 1.606 1.220 1.00 92.94 95 CYS A CA 1
ATOM 778 C C . CYS A 1 95 ? -4.378 1.994 2.444 1.00 92.94 95 CYS A C 1
ATOM 780 O O . CYS A 1 95 ? -4.236 3.123 2.902 1.00 92.94 95 CYS A O 1
ATOM 782 N N . VAL A 1 96 ? -5.175 1.063 2.975 1.00 91.81 96 VAL A N 1
ATOM 783 C CA . VAL A 1 96 ? -6.042 1.232 4.152 1.00 91.81 96 VAL A CA 1
ATOM 784 C C . VAL A 1 96 ? -5.704 0.164 5.185 1.00 91.81 96 VAL A C 1
ATOM 786 O O . VAL A 1 96 ? -5.675 -1.019 4.856 1.00 91.81 96 VAL A O 1
ATOM 789 N N . VAL A 1 97 ? -5.437 0.588 6.419 1.00 90.88 97 VAL A N 1
ATOM 790 C CA . VAL A 1 97 ? -5.200 -0.288 7.571 1.00 90.88 97 VAL A CA 1
ATOM 791 C C . VAL A 1 97 ? -6.462 -0.336 8.421 1.00 90.88 97 VAL A C 1
ATOM 793 O O . VAL A 1 97 ? -6.905 0.701 8.921 1.00 90.88 97 VAL A O 1
ATOM 796 N N . ASP A 1 98 ? -6.999 -1.538 8.601 1.00 88.12 98 ASP A N 1
ATOM 797 C CA . ASP A 1 98 ? -8.147 -1.826 9.461 1.00 88.12 98 ASP A CA 1
ATOM 798 C C . ASP A 1 98 ? -7.804 -2.996 10.388 1.00 88.12 98 ASP A C 1
ATOM 800 O O . ASP A 1 98 ? -7.565 -4.126 9.950 1.00 88.12 98 ASP A O 1
ATOM 804 N N . GLY A 1 99 ? -7.695 -2.704 11.684 1.00 87.19 99 GLY A N 1
ATOM 805 C CA . GLY A 1 99 ? -7.200 -3.658 12.674 1.00 87.19 99 GLY A CA 1
ATOM 806 C C . GLY A 1 99 ? -5.812 -4.207 12.314 1.00 87.19 99 GLY A C 1
ATOM 807 O O . GLY A 1 99 ? -4.820 -3.483 12.358 1.00 87.19 99 GLY A O 1
ATOM 808 N N . ALA A 1 100 ? -5.745 -5.500 11.982 1.00 89.50 100 ALA A N 1
ATOM 809 C CA . ALA A 1 100 ? -4.520 -6.202 11.579 1.00 89.50 100 ALA A CA 1
ATOM 810 C C . ALA A 1 100 ? -4.415 -6.434 10.057 1.00 89.50 100 ALA A C 1
ATOM 812 O O . ALA A 1 100 ? -3.488 -7.102 9.596 1.00 89.50 100 ALA A O 1
ATOM 813 N N . LEU A 1 101 ? -5.373 -5.926 9.278 1.00 89.88 101 LEU A N 1
ATOM 814 C CA . LEU A 1 101 ? -5.452 -6.125 7.836 1.00 89.88 101 LEU A CA 1
ATOM 815 C C . LEU A 1 101 ? -4.977 -4.877 7.084 1.00 89.88 101 LEU A C 1
ATOM 817 O O . LEU A 1 101 ? -5.272 -3.743 7.465 1.00 89.88 101 LEU A O 1
ATOM 821 N N . LEU A 1 102 ? -4.253 -5.103 5.985 1.00 91.75 102 LEU A N 1
ATOM 822 C CA . LEU A 1 102 ? -3.820 -4.072 5.045 1.00 91.75 102 LEU A CA 1
ATOM 823 C C . LEU A 1 102 ? -4.503 -4.302 3.696 1.00 91.75 102 LEU A C 1
ATOM 825 O O . LEU A 1 102 ? -4.195 -5.257 2.982 1.00 91.75 102 LEU A O 1
ATOM 829 N N . PHE A 1 103 ? -5.388 -3.386 3.327 1.00 90.00 103 PHE A N 1
ATOM 830 C CA . PHE A 1 103 ? -6.033 -3.350 2.022 1.00 90.00 103 PHE A CA 1
ATOM 831 C C . PHE A 1 103 ? -5.282 -2.401 1.092 1.00 90.00 103 PHE A C 1
ATOM 833 O O . PHE A 1 103 ? -4.767 -1.374 1.534 1.00 90.00 103 PHE A O 1
ATOM 840 N N . TYR A 1 104 ? -5.231 -2.713 -0.203 1.00 91.75 104 TYR A N 1
ATOM 841 C CA . TYR A 1 104 ? -4.642 -1.831 -1.207 1.00 91.75 104 TYR A CA 1
ATOM 842 C C . TYR A 1 104 ? -5.512 -1.756 -2.461 1.00 91.75 104 TYR A C 1
ATOM 844 O O . TYR A 1 104 ? -5.956 -2.768 -2.999 1.00 91.75 104 TYR A O 1
ATOM 852 N N . PHE A 1 105 ? -5.706 -0.541 -2.963 1.00 89.00 105 PHE A N 1
ATOM 853 C CA . PHE A 1 105 ? -6.580 -0.234 -4.089 1.00 89.00 105 PHE A CA 1
ATOM 854 C C . PHE A 1 105 ? -5.814 0.499 -5.180 1.00 89.00 105 PHE A C 1
ATOM 856 O O . PHE A 1 105 ? -4.831 1.201 -4.923 1.00 89.00 105 PHE A O 1
ATOM 863 N N . LYS A 1 106 ? -6.274 0.340 -6.422 1.00 89.75 106 LYS A N 1
ATOM 864 C CA . LYS A 1 106 ? -5.716 1.066 -7.569 1.00 89.75 106 LYS A CA 1
ATOM 865 C C . LYS A 1 106 ? -6.090 2.555 -7.544 1.00 89.75 106 LYS A C 1
ATOM 867 O O . LYS A 1 106 ? -5.297 3.373 -7.987 1.00 89.75 106 LYS A O 1
ATOM 872 N N . SER A 1 107 ? -7.269 2.888 -7.017 1.00 87.12 107 SER A N 1
ATOM 873 C CA . SER A 1 107 ? -7.788 4.255 -6.875 1.00 87.12 107 SER A CA 1
ATOM 874 C C . SER A 1 107 ? -8.280 4.498 -5.443 1.00 87.12 107 SER A C 1
ATOM 876 O O . SER A 1 107 ? -8.547 3.547 -4.710 1.00 87.12 107 SER A O 1
ATOM 878 N N . LYS A 1 108 ? -8.429 5.775 -5.067 1.00 83.69 108 LYS A N 1
ATOM 879 C CA . LYS A 1 108 ? -9.097 6.225 -3.831 1.00 83.69 108 LYS A CA 1
ATOM 880 C C . LYS A 1 108 ? -10.627 6.060 -3.910 1.00 83.69 108 LYS A C 1
ATOM 882 O O . LYS A 1 108 ? -11.315 6.337 -2.935 1.00 83.69 108 LYS A O 1
ATOM 887 N N . ASP A 1 109 ? -11.167 5.617 -5.047 1.00 83.75 109 ASP A N 1
ATOM 888 C CA . ASP A 1 109 ? -12.605 5.406 -5.235 1.00 83.75 109 ASP A CA 1
ATOM 889 C C . ASP A 1 109 ? -13.113 4.228 -4.396 1.00 83.75 109 ASP A C 1
ATOM 891 O O . ASP A 1 109 ? -13.042 3.062 -4.784 1.00 83.75 109 ASP A O 1
ATOM 895 N N . LEU A 1 110 ? -13.661 4.553 -3.225 1.00 67.38 110 LEU A N 1
ATOM 896 C CA . LEU A 1 110 ? -14.165 3.580 -2.251 1.00 67.38 110 LEU A CA 1
ATOM 897 C C . LEU A 1 110 ? -15.482 2.909 -2.676 1.00 67.38 110 LEU A C 1
ATOM 899 O O . LEU A 1 110 ? -15.923 1.975 -2.017 1.00 67.38 110 LEU A O 1
ATOM 903 N N . ASN A 1 111 ? -16.078 3.314 -3.802 1.00 69.88 111 ASN A N 1
ATOM 904 C CA . ASN A 1 111 ? -17.256 2.650 -4.377 1.00 69.88 111 ASN A CA 1
ATOM 905 C C . ASN A 1 111 ? -16.982 1.191 -4.792 1.00 69.88 111 ASN A C 1
ATOM 907 O O . ASN A 1 111 ? -17.914 0.470 -5.127 1.00 69.88 111 ASN A O 1
ATOM 911 N N . ALA A 1 112 ? -15.716 0.764 -4.803 1.00 59.69 112 ALA A N 1
ATOM 912 C CA . ALA A 1 112 ? -15.317 -0.608 -5.092 1.00 59.69 112 ALA A CA 1
ATOM 913 C C . ALA A 1 112 ? -15.373 -1.551 -3.873 1.00 59.69 112 ALA A C 1
ATOM 915 O O . ALA A 1 112 ? -15.092 -2.738 -4.034 1.00 59.69 112 ALA A O 1
ATOM 916 N N . TYR A 1 113 ? -15.693 -1.060 -2.667 1.00 57.88 113 TYR A N 1
ATOM 917 C CA . TYR A 1 113 ? -15.878 -1.938 -1.510 1.00 57.88 113 TYR A CA 1
ATOM 918 C C . TYR A 1 113 ? -17.171 -2.754 -1.671 1.00 57.88 113 TYR A C 1
ATOM 920 O O . TYR A 1 113 ? -18.236 -2.149 -1.820 1.00 57.88 113 TYR A O 1
ATOM 928 N N . PRO A 1 114 ? -17.107 -4.101 -1.650 1.00 58.41 114 PRO A N 1
ATOM 929 C CA . PRO A 1 114 ? -18.315 -4.908 -1.547 1.00 58.41 114 PRO A CA 1
ATOM 930 C C . PR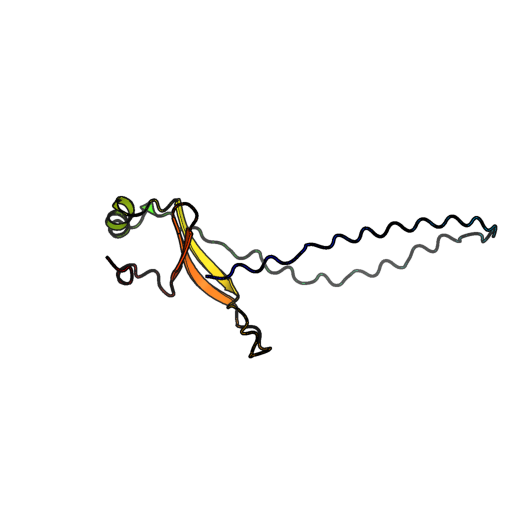O A 1 114 ? -19.010 -4.567 -0.224 1.00 58.41 114 PRO A C 1
ATOM 932 O O . PRO A 1 114 ? -18.357 -4.536 0.820 1.00 58.41 114 PRO A O 1
ATOM 935 N N . GLN A 1 115 ? -20.301 -4.239 -0.313 1.00 57.28 115 GLN A N 1
ATOM 936 C CA . GLN A 1 115 ? -21.170 -4.026 0.846 1.00 57.28 115 GLN A CA 1
ATOM 937 C C . GLN A 1 115 ? -21.454 -5.342 1.565 1.00 57.28 115 GLN A C 1
ATOM 939 O O . GLN A 1 115 ? -21.563 -6.375 0.863 1.00 57.28 115 GLN A O 1
#

Organism: NCBI:txid36881

Secondary structure (DSSP, 8-state):
----PPP---------------------------------------------GGG-TTTHHHHTT--EEEEEEEEEEPPPPTT--PPPPEEEEEEEEETTEEEEESSS-GGGS--

Sequence (115 aa):
MRRVSLPFSSQKSQSSNSSSDDSRRRKLDAVPPHFPLPEEPRPEDPKVRWESFYDNPKAFRLQEMVNIQKAGFLIKQGESSIVSMQTKPWDTRWCVVDGALLFYFKSKDLNAYPQ

InterPro domains:
  IPR001849 Pleckstrin homology domain [PS50003] (67-115)
  IPR011993 PH-like domain superfamily [G3DSA:2.30.29.30] (51-114)